Protein AF-A0A1C4CF76-F1 (afdb_monomer_lite)

Sequence (95 aa):
PQTNGICERFHKTMKTECYDILFRRKIYTQLSEIQNDIEQWLEFYNRERAHSGKYCYGKTPWQTWNDAKGLVKEKQLENLFCSSDTHFVKMKADE

InterPro domains:
  IPR001584 Integrase, catalytic core [PF13683] (1-53)
  IPR001584 Integrase, catalytic core [PS50994] (1-69)
  IPR012337 Ribonuclease H-like superfamily [SSF53098] (1-67)
  IPR036397 Ribonuclease H superfamily [G3DSA:3.30.420.10] (1-74)

pLDDT: mean 84.36, std 18.23, range [36.06, 98.25]

Radius of gyration: 19.92 Å; chains: 1; bounding box: 59×34×39 Å

Structure (mmCIF, N/CA/C/O backbone):
data_AF-A0A1C4CF76-F1
#
_entry.id   AF-A0A1C4CF76-F1
#
loop_
_atom_site.group_PDB
_atom_site.id
_atom_site.type_symbol
_atom_site.label_atom_id
_atom_site.label_alt_id
_atom_site.label_comp_id
_atom_site.label_asym_id
_atom_site.label_entity_id
_atom_site.label_seq_id
_atom_site.pdbx_PDB_ins_code
_atom_site.Cartn_x
_atom_site.Cartn_y
_atom_site.Cartn_z
_atom_site.occupancy
_atom_site.B_iso_or_equiv
_atom_site.auth_seq_id
_atom_site.auth_comp_id
_atom_site.auth_asym_id
_atom_site.auth_atom_id
_atom_site.pdbx_PDB_model_num
ATOM 1 N N . PRO A 1 1 ? 14.535 16.683 -9.707 1.00 51.09 1 PRO A N 1
ATOM 2 C CA . PRO A 1 1 ? 13.569 16.397 -8.619 1.00 51.09 1 PRO A CA 1
ATOM 3 C C . PRO A 1 1 ? 12.883 15.041 -8.844 1.00 51.09 1 PRO A C 1
ATOM 5 O O . PRO A 1 1 ? 12.087 14.900 -9.767 1.00 51.09 1 PRO A O 1
ATOM 8 N N . GLN A 1 2 ? 13.247 14.033 -8.051 1.00 56.88 2 GLN A N 1
ATOM 9 C CA . GLN A 1 2 ? 12.603 12.719 -8.075 1.00 56.88 2 GLN A CA 1
ATOM 10 C C . GLN A 1 2 ? 11.245 12.865 -7.380 1.00 56.88 2 GLN A C 1
ATOM 12 O O . GLN A 1 2 ? 11.179 13.164 -6.192 1.00 56.88 2 GLN A O 1
ATOM 17 N N . THR A 1 3 ? 10.155 12.808 -8.140 1.00 56.38 3 THR A N 1
ATOM 18 C CA . THR A 1 3 ? 8.819 13.092 -7.612 1.00 56.38 3 THR A CA 1
ATOM 19 C C . THR A 1 3 ? 8.270 11.869 -6.877 1.00 56.38 3 THR A C 1
ATOM 21 O O . THR A 1 3 ? 8.062 10.815 -7.474 1.00 56.38 3 THR A O 1
ATOM 24 N N . ASN A 1 4 ? 7.955 12.023 -5.587 1.00 78.50 4 ASN A N 1
ATOM 25 C CA . ASN A 1 4 ? 7.327 11.005 -4.726 1.00 78.50 4 ASN A CA 1
ATOM 26 C C . ASN A 1 4 ? 5.863 10.693 -5.099 1.00 78.50 4 ASN A C 1
ATOM 28 O O . A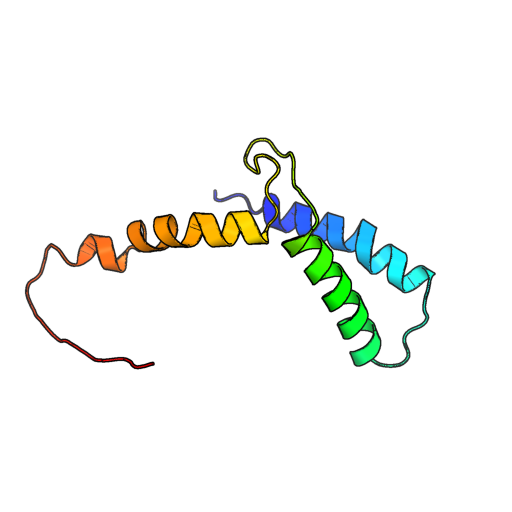SN A 1 4 ? 5.118 10.107 -4.316 1.00 78.50 4 ASN A O 1
ATOM 32 N N . GLY A 1 5 ? 5.426 11.042 -6.311 1.00 86.81 5 GLY A N 1
ATOM 33 C CA . GLY A 1 5 ? 4.023 11.005 -6.713 1.00 86.81 5 GLY A CA 1
ATOM 34 C C . GLY A 1 5 ? 3.409 9.604 -6.765 1.00 86.81 5 GLY A C 1
ATOM 35 O O . GLY A 1 5 ? 2.187 9.487 -6.830 1.00 86.81 5 GLY A O 1
ATOM 36 N N . ILE A 1 6 ? 4.214 8.535 -6.763 1.00 86.00 6 ILE A N 1
ATOM 37 C CA . ILE A 1 6 ? 3.698 7.168 -6.602 1.00 86.00 6 ILE A CA 1
AT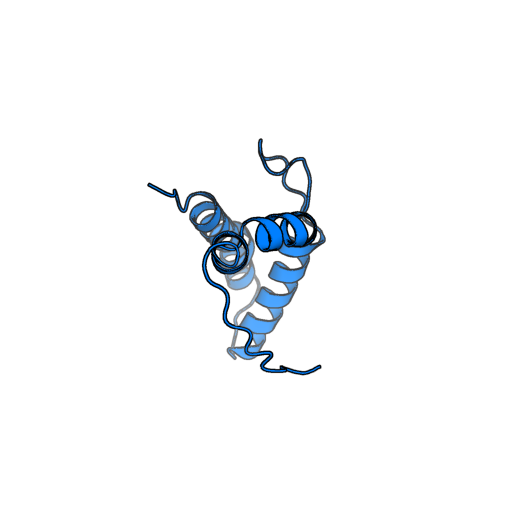OM 38 C C . ILE A 1 6 ? 3.405 6.855 -5.129 1.00 86.00 6 ILE A C 1
ATOM 40 O O . ILE A 1 6 ? 2.326 6.354 -4.823 1.00 86.00 6 ILE A O 1
ATOM 44 N N . CYS A 1 7 ? 4.299 7.247 -4.217 1.00 89.19 7 CYS A N 1
ATOM 45 C CA . CYS A 1 7 ? 4.129 7.076 -2.775 1.00 89.19 7 CYS A CA 1
ATOM 46 C C . CYS A 1 7 ? 2.967 7.926 -2.250 1.00 89.19 7 CYS A C 1
ATOM 48 O O . CYS A 1 7 ? 2.121 7.438 -1.509 1.00 89.19 7 CYS A O 1
ATOM 50 N N . GLU A 1 8 ? 2.866 9.180 -2.690 1.00 93.00 8 GLU A N 1
ATOM 51 C CA . GLU A 1 8 ? 1.757 10.069 -2.326 1.00 93.00 8 GLU A CA 1
ATOM 52 C C . GLU A 1 8 ? 0.400 9.499 -2.766 1.00 93.00 8 GLU A C 1
ATOM 54 O O . GLU A 1 8 ? -0.568 9.510 -2.001 1.00 93.00 8 GLU A O 1
ATOM 59 N N . ARG A 1 9 ? 0.327 8.948 -3.987 1.00 91.62 9 ARG A N 1
ATOM 60 C CA . ARG A 1 9 ? -0.879 8.269 -4.482 1.00 91.62 9 ARG A CA 1
ATOM 61 C C . ARG A 1 9 ? -1.209 7.036 -3.658 1.00 91.62 9 ARG A C 1
ATOM 63 O O . ARG A 1 9 ? -2.368 6.877 -3.286 1.00 91.62 9 ARG A O 1
ATOM 70 N N . PHE A 1 10 ? -0.211 6.217 -3.336 1.00 93.69 10 PHE A N 1
ATOM 71 C CA . PHE A 1 10 ? -0.397 5.057 -2.473 1.00 93.69 10 PHE A CA 1
ATOM 72 C C . PHE A 1 10 ? -0.984 5.455 -1.112 1.00 93.69 10 PHE A C 1
ATOM 74 O O . PHE A 1 10 ? -2.010 4.909 -0.715 1.00 93.69 10 PHE A O 1
ATOM 81 N N . HIS A 1 11 ? -0.421 6.461 -0.435 1.00 95.25 11 HIS A N 1
ATOM 82 C CA . HIS A 1 11 ? -0.945 6.921 0.856 1.00 95.25 11 HIS A CA 1
ATOM 83 C C . HIS A 1 11 ? -2.377 7.457 0.758 1.00 95.25 11 HIS A C 1
ATOM 85 O O . HIS A 1 11 ? -3.200 7.176 1.631 1.00 95.25 11 HIS A O 1
ATOM 91 N N . LYS A 1 12 ? -2.712 8.179 -0.321 1.00 96.31 12 LYS A N 1
ATOM 92 C CA . LYS A 1 12 ? -4.090 8.624 -0.565 1.00 96.31 12 LYS A CA 1
ATOM 93 C C . LYS A 1 12 ? -5.041 7.436 -0.727 1.00 96.31 12 LYS A C 1
ATOM 95 O O . LYS A 1 12 ? -6.097 7.428 -0.102 1.00 96.31 12 LYS A O 1
ATOM 100 N N . THR A 1 13 ? -4.653 6.440 -1.519 1.00 96.44 13 THR A N 1
ATOM 101 C CA . THR A 1 13 ? -5.422 5.209 -1.729 1.00 96.44 13 THR A CA 1
ATOM 102 C C . THR A 1 13 ? -5.603 4.423 -0.434 1.00 96.44 13 THR A C 1
ATOM 104 O O . THR A 1 13 ? -6.724 4.042 -0.111 1.00 96.44 13 THR A O 1
ATOM 107 N N . MET A 1 14 ? -4.541 4.244 0.352 1.00 97.25 14 MET A N 1
ATOM 108 C CA . MET A 1 14 ? -4.606 3.570 1.649 1.00 97.25 14 MET A CA 1
ATOM 109 C C . MET A 1 14 ? -5.559 4.294 2.608 1.00 97.25 14 MET A C 1
ATOM 111 O O . MET A 1 14 ? -6.384 3.659 3.259 1.00 97.25 14 MET A O 1
ATOM 115 N N . LYS A 1 15 ? -5.530 5.630 2.648 1.00 97.50 15 LYS A N 1
ATOM 116 C CA . LYS A 1 15 ? -6.502 6.405 3.427 1.00 97.50 15 LYS A CA 1
ATOM 117 C C . LYS A 1 15 ? -7.942 6.113 2.989 1.00 97.50 15 LYS A C 1
ATOM 119 O O . LYS A 1 15 ? -8.759 5.731 3.822 1.00 97.50 15 LYS A O 1
ATOM 124 N N . THR A 1 16 ? -8.255 6.296 1.706 1.00 97.94 16 THR A N 1
ATOM 125 C CA . THR A 1 16 ? -9.646 6.271 1.219 1.00 97.94 16 THR A CA 1
ATOM 126 C C . THR A 1 16 ? -10.240 4.871 1.110 1.00 97.94 16 THR A C 1
ATOM 128 O O . THR A 1 16 ? -11.439 4.698 1.316 1.00 97.94 16 THR A O 1
ATOM 131 N N . GLU A 1 17 ? -9.422 3.879 0.761 1.00 97.00 17 GLU A N 1
ATOM 132 C CA . GLU A 1 17 ? -9.875 2.516 0.469 1.00 97.00 17 GLU A CA 1
ATOM 133 C C . GLU A 1 17 ? -9.577 1.518 1.596 1.00 97.00 17 GLU A C 1
ATOM 135 O O . GLU A 1 17 ? -10.223 0.477 1.647 1.00 97.00 17 GLU A O 1
ATOM 140 N N . CYS A 1 18 ? -8.633 1.810 2.498 1.00 97.38 18 CYS A N 1
ATOM 141 C CA . CYS A 1 18 ? -8.350 0.970 3.665 1.00 97.38 18 CYS A CA 1
ATOM 142 C C . CYS A 1 18 ? -8.883 1.628 4.940 1.00 97.38 18 CYS A C 1
ATOM 144 O O . CYS A 1 18 ? -9.960 1.266 5.415 1.00 97.38 18 CYS A O 1
ATOM 146 N N . TYR A 1 19 ? -8.188 2.644 5.459 1.00 97.19 19 TYR A N 1
ATOM 147 C CA . TYR A 1 19 ? -8.464 3.210 6.784 1.00 97.19 19 TYR A CA 1
ATOM 148 C C . TYR A 1 19 ? -9.888 3.732 6.940 1.00 97.19 19 TYR A C 1
ATOM 150 O O . TYR A 1 19 ? -10.574 3.369 7.896 1.00 97.19 19 TYR A O 1
ATOM 158 N N . ASP A 1 20 ? -10.361 4.538 5.986 1.00 97.75 20 ASP A N 1
ATOM 159 C CA . ASP A 1 20 ? -11.699 5.115 6.068 1.00 97.75 20 ASP A CA 1
ATOM 160 C C . ASP A 1 20 ? -12.779 4.001 6.092 1.00 97.75 20 ASP A C 1
ATOM 162 O O . ASP A 1 20 ? -13.828 4.169 6.708 1.00 97.75 20 ASP A O 1
ATOM 166 N N . ILE A 1 21 ? -12.543 2.843 5.456 1.00 96.94 21 ILE A N 1
ATOM 167 C CA . ILE A 1 21 ? -13.465 1.695 5.475 1.00 96.94 21 ILE A CA 1
ATOM 168 C C . ILE A 1 21 ? -13.348 0.905 6.780 1.00 96.94 21 ILE A C 1
ATOM 170 O O . ILE A 1 21 ? -14.376 0.637 7.405 1.00 96.94 21 ILE A O 1
ATOM 174 N N . LEU A 1 22 ? -12.131 0.550 7.196 1.00 96.75 22 LEU A N 1
ATOM 175 C CA . LEU A 1 22 ? -11.880 -0.225 8.413 1.00 96.75 22 LEU A CA 1
ATOM 176 C C . LEU A 1 22 ? -12.502 0.455 9.638 1.00 96.75 22 LEU A C 1
ATOM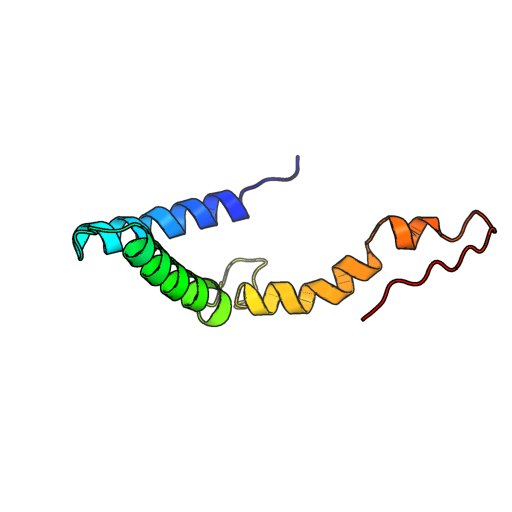 178 O O . LEU A 1 22 ? -13.312 -0.151 10.341 1.00 96.75 22 LEU A O 1
ATOM 182 N N . PHE A 1 23 ? -12.230 1.749 9.820 1.00 96.25 23 PHE A N 1
ATOM 183 C CA . PHE A 1 23 ? -12.716 2.513 10.971 1.00 96.25 23 PHE A CA 1
ATOM 184 C C . PHE A 1 23 ? -14.222 2.784 10.962 1.00 96.25 23 PHE A C 1
ATOM 186 O O . PHE A 1 23 ? -14.788 3.097 12.006 1.00 96.25 23 PHE A O 1
ATOM 193 N N . ARG A 1 24 ? -14.899 2.638 9.816 1.00 97.12 24 ARG A N 1
ATOM 194 C CA . ARG A 1 24 ? -16.371 2.672 9.755 1.00 97.12 24 ARG A CA 1
ATOM 195 C C . ARG A 1 24 ? -17.017 1.327 10.082 1.00 97.12 24 ARG A C 1
ATOM 197 O O . ARG A 1 24 ? -18.181 1.304 10.466 1.00 97.12 24 ARG A O 1
ATOM 204 N N . ARG A 1 25 ? -16.308 0.212 9.879 1.00 96.00 25 ARG A N 1
ATOM 205 C CA . ARG A 1 25 ? -16.867 -1.147 9.995 1.00 96.00 25 ARG A CA 1
ATOM 206 C C . ARG A 1 25 ? -16.591 -1.802 11.342 1.00 96.00 25 ARG A C 1
ATOM 208 O O . ARG A 1 25 ? -17.390 -2.628 11.771 1.00 96.00 25 ARG A O 1
ATOM 215 N N . LYS A 1 26 ? -15.467 -1.472 11.977 1.00 95.62 26 LYS A N 1
ATOM 216 C CA . LYS A 1 26 ? -14.994 -2.138 13.191 1.00 95.62 26 LYS A CA 1
ATOM 217 C C . LYS A 1 26 ? -14.442 -1.115 14.182 1.00 95.62 26 LYS A C 1
ATOM 219 O O . LYS A 1 26 ? -13.666 -0.238 13.813 1.00 95.62 26 LYS A O 1
ATOM 224 N N . ILE A 1 27 ? -14.831 -1.255 15.450 1.00 96.44 27 ILE A N 1
ATOM 225 C CA . ILE A 1 27 ? -14.161 -0.586 16.568 1.00 96.44 27 ILE A CA 1
ATOM 226 C C . ILE A 1 27 ? -13.020 -1.499 17.005 1.00 96.44 27 ILE A C 1
ATOM 228 O O . ILE A 1 27 ? -13.241 -2.661 17.338 1.00 96.44 27 ILE A O 1
ATOM 232 N N . TYR A 1 28 ? -11.804 -0.970 16.975 1.00 97.12 28 TYR A N 1
ATOM 233 C CA . TYR A 1 28 ? -10.603 -1.695 17.362 1.00 97.12 28 TYR A CA 1
ATOM 234 C C . TYR A 1 28 ? -10.314 -1.470 18.841 1.00 97.12 28 TYR A C 1
ATOM 236 O O . TYR A 1 28 ? -10.335 -0.334 19.313 1.00 97.12 28 TYR A O 1
ATOM 244 N N . THR A 1 29 ? -10.030 -2.553 19.561 1.00 97.06 29 THR A N 1
ATOM 245 C CA . THR A 1 29 ? -9.689 -2.499 20.993 1.00 97.06 29 THR A CA 1
ATOM 246 C C . THR A 1 29 ? -8.200 -2.713 21.235 1.00 97.06 29 THR A C 1
ATOM 248 O O . THR A 1 29 ? -7.673 -2.304 22.267 1.00 97.06 29 THR A O 1
ATOM 251 N N . GLN A 1 30 ? -7.512 -3.326 20.267 1.00 97.69 30 GLN A N 1
ATOM 252 C CA . GLN A 1 30 ? -6.085 -3.617 20.316 1.00 97.69 30 G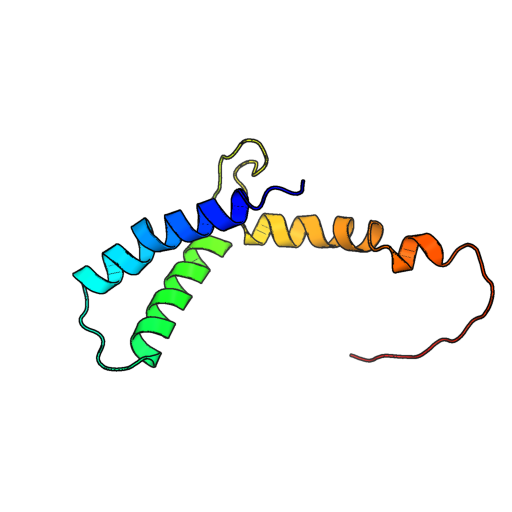LN A CA 1
ATOM 253 C C . GLN A 1 30 ? -5.401 -3.252 18.995 1.00 97.69 30 GLN A C 1
ATOM 255 O O . GLN A 1 30 ? -5.985 -3.356 17.915 1.00 97.69 30 GLN A O 1
ATOM 260 N N . LEU A 1 31 ? -4.121 -2.879 19.077 1.00 96.69 31 LEU A N 1
ATOM 261 C CA . LEU A 1 31 ? -3.306 -2.542 17.906 1.00 96.69 31 LEU A CA 1
ATOM 262 C C . LEU A 1 31 ? -3.089 -3.743 16.965 1.00 96.69 31 LEU A C 1
ATOM 264 O O . LEU A 1 31 ? -3.007 -3.576 15.752 1.00 96.69 31 LEU A O 1
ATOM 268 N N . SER A 1 32 ? -3.025 -4.960 17.502 1.00 97.62 32 SER A N 1
ATOM 269 C CA . SER A 1 32 ? -2.858 -6.182 16.702 1.00 97.62 32 SER A CA 1
ATOM 270 C C . SER A 1 32 ? -4.019 -6.409 15.733 1.00 97.62 32 SER A C 1
ATOM 272 O O . SER A 1 32 ? -3.816 -6.867 14.613 1.00 97.62 32 SER A O 1
ATOM 274 N N . GLU A 1 33 ? -5.236 -6.046 16.137 1.00 97.56 33 GLU A N 1
ATOM 275 C CA . GLU A 1 33 ? -6.426 -6.217 15.312 1.00 97.56 33 GLU A CA 1
ATOM 276 C C . GLU A 1 33 ? -6.397 -5.322 14.071 1.00 97.56 33 GLU A C 1
ATOM 278 O O . GLU A 1 33 ? -6.709 -5.783 12.976 1.00 97.56 33 GLU A O 1
ATOM 283 N N . ILE A 1 34 ? -6.016 -4.049 14.233 1.00 96.88 34 ILE A N 1
ATOM 284 C CA . ILE A 1 34 ? -5.897 -3.133 13.095 1.00 96.88 34 ILE A CA 1
ATOM 285 C C . ILE A 1 34 ? -4.710 -3.528 12.208 1.00 96.88 34 ILE A C 1
ATOM 287 O O . ILE A 1 34 ? -4.826 -3.482 10.987 1.00 96.88 34 ILE A O 1
ATOM 291 N N . GLN A 1 35 ? -3.600 -3.980 12.801 1.00 97.69 35 GLN A N 1
ATOM 292 C CA . GLN A 1 35 ? -2.431 -4.441 12.054 1.00 97.69 35 GLN A CA 1
ATOM 293 C C . GLN A 1 35 ? -2.788 -5.615 11.129 1.00 97.69 35 GLN A C 1
ATOM 295 O O . GLN A 1 35 ? -2.489 -5.562 9.939 1.00 97.69 35 GLN A O 1
ATOM 300 N N . ASN A 1 36 ? -3.509 -6.617 11.638 1.00 97.94 36 ASN A N 1
ATOM 301 C CA . ASN A 1 36 ? -3.936 -7.779 10.857 1.00 97.94 36 ASN A CA 1
ATOM 302 C C . ASN A 1 36 ? -4.873 -7.409 9.690 1.00 97.94 36 ASN A C 1
ATOM 304 O O . ASN A 1 36 ? -4.777 -7.974 8.601 1.00 97.94 36 ASN A O 1
ATOM 308 N N . ASP A 1 37 ? -5.783 -6.454 9.891 1.00 97.62 37 ASP A N 1
ATOM 309 C CA . ASP A 1 37 ? -6.687 -6.006 8.824 1.00 97.62 37 ASP A CA 1
ATOM 310 C C . ASP A 1 37 ? -5.941 -5.190 7.752 1.00 97.62 37 ASP A C 1
ATOM 312 O O . ASP A 1 37 ? -6.204 -5.337 6.555 1.00 97.62 37 ASP A O 1
ATOM 316 N N . ILE A 1 38 ? -4.968 -4.366 8.159 1.00 97.62 38 ILE A N 1
ATOM 317 C CA . ILE A 1 38 ? -4.097 -3.629 7.233 1.00 97.62 38 ILE A CA 1
ATOM 318 C C . ILE A 1 38 ? -3.223 -4.592 6.426 1.00 97.62 38 ILE A C 1
ATOM 320 O O . ILE A 1 38 ? -3.078 -4.402 5.220 1.00 97.62 38 ILE A O 1
ATOM 324 N N . GLU A 1 39 ? -2.648 -5.615 7.057 1.00 98.12 39 GLU A N 1
ATOM 325 C CA . GLU A 1 39 ? -1.809 -6.616 6.388 1.00 98.12 39 GLU A CA 1
ATOM 326 C C . GLU A 1 39 ? -2.579 -7.371 5.307 1.00 98.12 39 GLU A C 1
ATOM 328 O O . GLU A 1 39 ? -2.095 -7.484 4.181 1.00 98.12 39 GLU A O 1
ATOM 333 N N . GLN A 1 40 ? -3.809 -7.800 5.601 1.00 97.69 40 GLN A N 1
ATOM 334 C CA . GLN A 1 40 ? -4.684 -8.418 4.602 1.00 97.69 40 GLN A CA 1
ATOM 335 C C . GLN A 1 40 ? -4.965 -7.473 3.427 1.00 97.69 40 GLN A C 1
ATOM 337 O O . GLN A 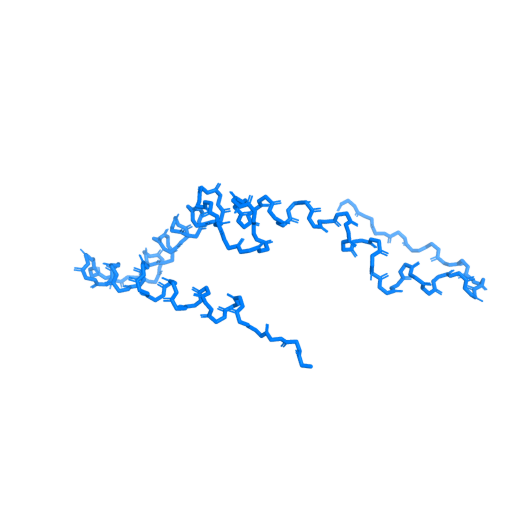1 40 ? -4.898 -7.879 2.265 1.00 97.69 40 GLN A O 1
ATOM 342 N N . TRP A 1 41 ? -5.243 -6.196 3.705 1.00 98.00 41 TRP A N 1
ATOM 343 C CA . TRP A 1 41 ? -5.466 -5.212 2.646 1.00 98.00 41 TRP A CA 1
ATOM 344 C C . TRP A 1 41 ? -4.203 -4.960 1.809 1.00 98.00 41 TRP A C 1
ATOM 346 O O . TRP A 1 41 ? -4.289 -4.822 0.588 1.00 98.00 41 TRP A O 1
ATOM 356 N N . LEU A 1 42 ? -3.026 -4.920 2.442 1.00 97.81 42 LEU A N 1
ATOM 357 C CA . LEU A 1 42 ? -1.742 -4.759 1.759 1.00 97.81 42 LEU A CA 1
ATOM 358 C C . LEU A 1 42 ? -1.412 -5.959 0.876 1.00 97.81 42 LEU A C 1
ATOM 360 O O . LEU A 1 42 ? -0.916 -5.762 -0.231 1.00 97.81 42 LEU A O 1
ATOM 364 N N . GLU A 1 43 ? -1.694 -7.178 1.329 1.00 98.25 43 GLU A N 1
ATOM 365 C CA . GLU A 1 43 ? -1.497 -8.385 0.526 1.00 98.25 43 GLU A CA 1
ATOM 366 C C . GLU A 1 43 ? -2.354 -8.328 -0.745 1.00 98.25 43 GLU A C 1
ATOM 368 O O . GLU A 1 43 ? -1.822 -8.453 -1.851 1.00 98.25 43 GLU A O 1
ATOM 373 N N . PHE A 1 44 ? -3.643 -7.996 -0.612 1.00 97.88 44 PHE A N 1
ATOM 374 C CA . PHE A 1 44 ? -4.527 -7.762 -1.757 1.00 97.88 44 PHE A CA 1
ATOM 375 C C . PHE A 1 44 ? -3.984 -6.663 -2.689 1.00 97.88 44 PHE A C 1
ATOM 377 O O . PHE A 1 44 ? -3.853 -6.863 -3.901 1.00 97.88 44 PHE A O 1
ATOM 384 N N . TYR A 1 45 ? -3.629 -5.499 -2.136 1.00 97.31 45 TYR A N 1
ATOM 385 C CA . TYR A 1 45 ? -3.117 -4.371 -2.915 1.00 97.31 45 TYR A CA 1
ATOM 386 C C . TYR A 1 45 ? -1.851 -4.747 -3.696 1.00 97.31 45 TYR A C 1
ATOM 388 O O . TYR A 1 45 ? -1.710 -4.392 -4.865 1.00 97.31 45 TYR A O 1
ATOM 396 N N . ASN A 1 46 ? -0.935 -5.479 -3.064 1.00 96.75 46 ASN A N 1
ATOM 397 C CA . ASN A 1 46 ? 0.351 -5.820 -3.654 1.00 96.75 46 ASN A CA 1
ATOM 398 C C . ASN A 1 46 ? 0.259 -6.964 -4.664 1.00 96.75 46 ASN A C 1
ATOM 400 O O . ASN A 1 46 ? 0.992 -6.941 -5.658 1.00 96.75 46 ASN A O 1
ATOM 404 N N . ARG A 1 47 ? -0.593 -7.966 -4.419 1.00 97.38 47 ARG A N 1
ATOM 405 C CA . ARG A 1 47 ? -0.590 -9.221 -5.184 1.00 97.38 47 ARG A CA 1
ATOM 406 C C . ARG A 1 47 ? -1.735 -9.383 -6.162 1.00 97.38 47 ARG A C 1
ATOM 408 O O . ARG A 1 47 ? -1.541 -10.057 -7.169 1.00 97.38 47 ARG A O 1
ATOM 415 N N . GLU A 1 48 ? -2.878 -8.765 -5.900 1.00 96.75 48 GLU A N 1
ATOM 416 C CA . GLU A 1 48 ? -4.099 -8.983 -6.682 1.00 96.75 48 GLU A CA 1
ATOM 417 C C . GLU A 1 48 ? -4.514 -7.736 -7.466 1.00 96.75 48 GLU A C 1
ATOM 419 O O . GLU A 1 48 ? -5.026 -7.833 -8.583 1.00 96.75 48 GLU A O 1
ATOM 424 N N . ARG A 1 49 ? -4.257 -6.539 -6.929 1.00 94.50 49 ARG A N 1
ATOM 425 C CA . ARG A 1 49 ? -4.671 -5.295 -7.581 1.00 94.50 49 ARG A CA 1
ATOM 426 C C . ARG A 1 49 ? -3.742 -4.913 -8.734 1.00 94.50 49 ARG A C 1
ATOM 428 O O . ARG A 1 49 ? -2.665 -4.352 -8.542 1.00 94.50 49 ARG A O 1
ATOM 435 N N . ALA A 1 50 ? -4.216 -5.128 -9.956 1.00 94.00 50 ALA A N 1
ATOM 436 C CA . ALA A 1 50 ? -3.589 -4.600 -11.162 1.00 94.00 50 ALA A CA 1
ATOM 437 C C . ALA A 1 50 ? -3.655 -3.061 -11.220 1.00 94.00 50 ALA A C 1
ATOM 439 O O . ALA A 1 50 ? -4.643 -2.435 -10.818 1.00 94.00 50 ALA A O 1
ATOM 440 N N . HIS A 1 51 ? -2.605 -2.430 -11.748 1.00 91.94 51 HIS A N 1
ATOM 441 C CA . HIS A 1 51 ? -2.548 -0.983 -11.951 1.00 91.94 51 HIS A CA 1
ATOM 442 C C . HIS A 1 51 ? -2.406 -0.642 -13.436 1.00 91.94 51 HIS A C 1
ATOM 444 O O . HIS A 1 51 ? -1.378 -0.896 -14.057 1.00 91.94 51 HIS A O 1
ATOM 450 N N . SER A 1 52 ? -3.417 0.012 -14.008 1.00 87.75 52 SER A N 1
ATOM 451 C CA . SER A 1 52 ? -3.438 0.395 -15.432 1.00 87.75 52 SER A CA 1
ATOM 452 C C . SER A 1 52 ? -2.820 1.771 -15.715 1.00 87.75 52 SER A C 1
ATOM 454 O O . SER A 1 52 ? -3.034 2.343 -16.781 1.00 87.75 52 SER A O 1
ATOM 456 N N . GLY A 1 53 ? -2.067 2.336 -14.764 1.00 85.62 53 GLY A N 1
ATOM 457 C CA . GLY A 1 53 ? -1.333 3.583 -14.982 1.00 85.62 53 GLY A CA 1
ATOM 458 C C . GLY A 1 53 ? -0.351 3.459 -16.152 1.00 85.62 53 GLY A C 1
ATOM 459 O O . GLY A 1 53 ? 0.161 2.373 -16.420 1.00 85.62 53 GLY A O 1
ATOM 460 N N . LYS A 1 54 ? -0.048 4.582 -16.820 1.00 84.81 54 LYS A N 1
ATOM 461 C CA . LYS A 1 54 ? 0.804 4.648 -18.029 1.00 84.81 54 LYS A CA 1
ATOM 462 C C . LYS A 1 54 ? 2.097 3.822 -17.937 1.00 84.81 54 LYS A C 1
ATOM 464 O O . LYS A 1 54 ? 2.514 3.247 -18.932 1.00 84.81 54 LYS A O 1
ATOM 469 N N . TYR A 1 55 ? 2.715 3.780 -16.757 1.00 82.00 55 TYR A N 1
ATOM 470 C CA . TYR A 1 55 ? 3.984 3.088 -16.502 1.00 82.00 55 TYR A CA 1
ATOM 471 C C . TYR A 1 55 ? 3.837 1.795 -15.687 1.00 82.00 55 TYR A C 1
ATOM 473 O O . TYR A 1 55 ? 4.833 1.163 -15.357 1.00 82.00 55 TYR A O 1
ATOM 481 N N . CYS A 1 56 ? 2.609 1.419 -15.334 1.00 85.44 56 CYS A N 1
ATOM 482 C CA . CYS A 1 56 ? 2.308 0.230 -14.541 1.00 85.44 56 CYS A CA 1
ATOM 483 C C . CYS A 1 56 ? 1.904 -0.964 -15.421 1.00 85.44 56 CYS A C 1
ATOM 485 O O . CYS A 1 56 ? 2.058 -2.105 -15.004 1.00 85.44 56 CYS A O 1
ATOM 487 N N . TYR A 1 57 ? 1.426 -0.715 -16.648 1.00 90.25 57 TYR A N 1
ATOM 488 C CA . TYR A 1 57 ? 1.158 -1.742 -17.667 1.00 90.25 57 TYR A CA 1
ATOM 489 C C . TYR A 1 57 ? 0.214 -2.871 -17.217 1.00 90.25 57 TYR A C 1
ATOM 491 O O . TYR A 1 57 ? 0.365 -4.014 -17.639 1.00 90.25 57 TYR A O 1
ATOM 499 N N . GLY A 1 58 ? -0.744 -2.572 -16.336 1.00 94.00 58 GLY A N 1
ATOM 500 C CA . GLY A 1 58 ? -1.683 -3.565 -15.810 1.00 94.00 58 GLY A CA 1
ATOM 501 C C . GLY A 1 58 ? -1.059 -4.553 -14.821 1.00 94.00 58 GLY A C 1
ATOM 502 O O . GLY A 1 58 ? -1.730 -5.495 -14.412 1.00 94.00 58 GLY A O 1
ATOM 503 N N . LYS A 1 59 ? 0.200 -4.354 -14.418 1.00 95.19 59 LYS A N 1
ATOM 504 C CA . LYS A 1 59 ? 0.882 -5.214 -13.451 1.00 95.19 59 LYS A CA 1
ATOM 505 C C . LYS A 1 59 ? 0.471 -4.870 -12.027 1.00 95.19 59 LYS A C 1
ATOM 507 O O . LYS A 1 59 ? 0.073 -3.739 -11.731 1.00 95.19 59 LYS A O 1
ATOM 512 N N . THR A 1 60 ? 0.610 -5.842 -11.137 1.00 96.44 60 THR A N 1
ATOM 513 C CA . THR A 1 60 ? 0.514 -5.608 -9.694 1.00 96.44 60 THR A CA 1
ATOM 514 C C . THR A 1 60 ? 1.820 -5.004 -9.160 1.00 96.44 60 THR A C 1
ATOM 516 O O . THR A 1 60 ? 2.877 -5.139 -9.801 1.00 96.44 60 THR A O 1
ATOM 519 N N . PRO A 1 61 ? 1.800 -4.334 -7.991 1.00 94.88 61 PRO A N 1
ATOM 520 C CA . PRO A 1 61 ? 3.024 -3.873 -7.338 1.00 94.88 61 PRO A CA 1
ATOM 521 C C . PRO A 1 61 ? 4.059 -4.991 -7.159 1.00 94.88 61 PRO A C 1
ATOM 523 O O . PRO A 1 61 ? 5.238 -4.789 -7.447 1.00 94.88 61 PRO A O 1
ATOM 526 N N . TRP A 1 62 ? 3.619 -6.192 -6.773 1.00 96.25 62 TRP A N 1
ATOM 527 C CA . TRP A 1 62 ? 4.494 -7.350 -6.587 1.00 96.25 62 TRP A CA 1
ATOM 528 C C . TRP A 1 62 ? 5.157 -7.822 -7.887 1.00 96.25 62 TRP A C 1
ATOM 530 O O . TRP A 1 62 ? 6.354 -8.110 -7.908 1.00 96.25 62 TRP A O 1
ATOM 540 N N . GLN A 1 63 ? 4.406 -7.871 -8.991 1.00 95.62 63 GLN A N 1
ATOM 541 C CA . GLN A 1 63 ? 4.964 -8.192 -10.310 1.00 95.62 63 GLN A CA 1
ATOM 542 C C . GLN A 1 63 ? 5.999 -7.149 -10.736 1.00 95.62 63 GLN A C 1
ATOM 544 O O . GLN A 1 63 ? 7.113 -7.500 -11.113 1.00 95.62 63 GLN A O 1
ATOM 549 N N . THR A 1 64 ? 5.663 -5.864 -10.590 1.00 93.19 64 THR A N 1
ATOM 550 C CA . THR A 1 64 ? 6.567 -4.752 -10.921 1.00 93.19 64 THR A CA 1
ATOM 551 C C . THR A 1 64 ? 7.868 -4.830 -10.121 1.00 93.19 64 THR A C 1
ATOM 553 O O . THR A 1 64 ? 8.948 -4.654 -10.682 1.00 93.19 64 THR A O 1
ATOM 556 N N . TRP A 1 65 ? 7.779 -5.136 -8.824 1.00 92.50 65 TRP A N 1
ATOM 557 C CA . TRP A 1 65 ? 8.941 -5.334 -7.960 1.00 92.50 65 TRP A CA 1
ATOM 558 C C . TRP A 1 65 ? 9.838 -6.476 -8.447 1.00 92.50 65 TRP A C 1
ATOM 560 O O . TRP A 1 65 ? 11.048 -6.297 -8.575 1.00 92.50 65 TRP A O 1
ATOM 570 N N . ASN A 1 66 ? 9.258 -7.642 -8.745 1.00 94.50 66 ASN A N 1
ATOM 571 C CA . ASN A 1 66 ? 10.026 -8.802 -9.199 1.00 94.50 66 ASN A CA 1
ATOM 572 C C . ASN A 1 66 ? 10.698 -8.567 -10.555 1.00 94.50 66 ASN A C 1
ATOM 574 O O . ASN A 1 66 ? 11.874 -8.899 -10.697 1.00 94.50 66 ASN A O 1
ATOM 578 N N . ASP A 1 67 ? 10.000 -7.938 -11.501 1.00 92.19 67 ASP A N 1
ATOM 579 C CA . ASP A 1 67 ? 10.551 -7.596 -12.816 1.00 92.19 67 ASP A CA 1
ATOM 580 C C . ASP A 1 67 ? 11.701 -6.582 -12.707 1.00 92.19 67 ASP A C 1
ATOM 582 O O . ASP A 1 67 ? 12.676 -6.641 -13.456 1.00 92.19 67 ASP A O 1
ATOM 586 N N . ALA A 1 68 ? 11.617 -5.659 -11.744 1.00 90.44 68 ALA A N 1
ATOM 587 C CA . ALA A 1 68 ? 12.636 -4.640 -11.528 1.00 90.44 68 ALA A CA 1
ATOM 588 C C . ALA A 1 68 ? 13.917 -5.176 -10.866 1.00 90.44 68 ALA A C 1
ATOM 590 O O . ALA A 1 68 ? 14.962 -4.543 -11.004 1.00 90.44 68 ALA A O 1
ATOM 591 N N . LYS A 1 69 ? 13.890 -6.330 -10.178 1.00 89.75 69 LYS A N 1
ATOM 592 C CA . LYS A 1 69 ? 15.053 -6.857 -9.430 1.00 89.75 69 LYS A CA 1
ATOM 593 C C . LYS A 1 69 ? 16.320 -6.973 -10.281 1.00 89.75 69 LYS A C 1
ATOM 595 O O . LYS A 1 69 ? 17.394 -6.611 -9.809 1.00 89.75 69 LYS A O 1
ATOM 600 N N . GLY A 1 70 ? 16.205 -7.476 -11.512 1.00 86.75 70 GLY A N 1
ATOM 601 C CA . GLY A 1 70 ? 17.347 -7.604 -12.428 1.00 86.75 70 GLY A CA 1
ATOM 602 C C . GLY A 1 70 ? 17.904 -6.241 -12.839 1.00 86.75 70 GLY A C 1
ATOM 603 O O . GLY A 1 70 ? 19.095 -5.982 -12.682 1.00 86.75 70 GLY A O 1
ATOM 604 N N . LEU A 1 71 ? 17.012 -5.335 -13.247 1.00 85.69 71 LEU A N 1
ATOM 605 C CA . LEU A 1 71 ? 17.362 -3.974 -13.659 1.00 85.69 71 LEU A CA 1
ATOM 606 C C . LEU A 1 71 ? 18.046 -3.190 -12.533 1.00 85.69 71 LEU A C 1
ATOM 608 O O . LEU A 1 71 ? 19.018 -2.481 -12.774 1.00 85.69 71 LEU A O 1
ATOM 612 N N . VAL A 1 72 ? 17.560 -3.319 -11.297 1.00 86.12 72 VAL A N 1
ATOM 613 C CA . VAL A 1 72 ? 18.149 -2.639 -10.135 1.00 86.12 72 VAL A CA 1
ATOM 614 C C . VAL A 1 72 ? 19.566 -3.145 -9.870 1.00 86.12 72 VAL A C 1
ATOM 616 O O . VAL A 1 72 ? 20.456 -2.325 -9.663 1.00 86.12 72 VAL A O 1
ATOM 619 N N . LYS A 1 73 ? 19.804 -4.462 -9.948 1.00 84.06 73 LYS A N 1
ATOM 620 C CA . LYS A 1 73 ? 21.149 -5.041 -9.785 1.00 84.06 73 LYS A CA 1
ATOM 621 C C . LYS A 1 73 ? 22.131 -4.516 -10.833 1.00 84.06 73 LYS A C 1
ATOM 623 O O . LYS A 1 73 ? 23.242 -4.130 -10.486 1.00 84.06 73 LYS A O 1
ATOM 628 N N . GLU A 1 74 ? 21.728 -4.453 -12.100 1.00 83.38 74 GLU A N 1
ATOM 629 C CA . GLU A 1 74 ? 22.575 -3.932 -13.186 1.00 83.38 74 GLU A CA 1
ATOM 630 C C . GLU A 1 74 ? 22.897 -2.440 -13.034 1.00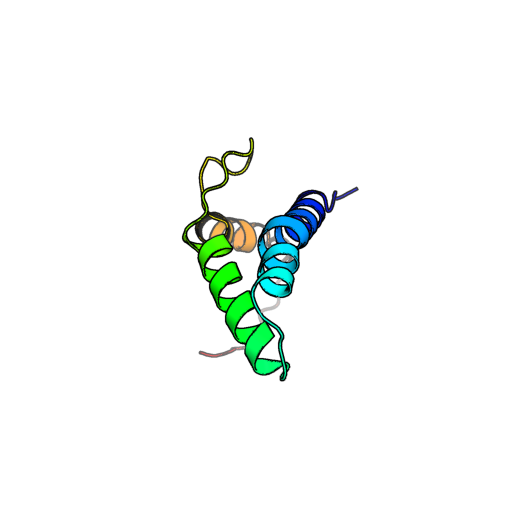 83.38 74 GLU A C 1
ATOM 632 O O . GLU A 1 74 ? 23.950 -1.975 -13.464 1.00 83.38 74 GLU A O 1
ATOM 637 N N . LYS A 1 75 ? 21.980 -1.673 -12.437 1.00 82.56 75 LYS A N 1
ATOM 638 C CA . LYS A 1 75 ? 22.113 -0.223 -12.243 1.00 82.56 75 LYS A CA 1
ATOM 639 C C . LYS A 1 75 ? 22.675 0.159 -10.874 1.00 82.56 75 LYS A C 1
ATOM 641 O O . LYS A 1 75 ? 22.774 1.349 -10.577 1.00 82.56 75 LYS A O 1
ATOM 646 N N . GLN A 1 76 ? 23.037 -0.817 -10.046 1.00 84.44 76 GLN A N 1
ATOM 647 C CA . GLN A 1 76 ? 23.613 -0.574 -8.731 1.00 84.44 76 GLN A CA 1
ATOM 648 C C . GLN A 1 76 ? 25.006 0.051 -8.901 1.00 84.44 76 GLN A C 1
ATOM 650 O O . GLN A 1 76 ? 25.859 -0.502 -9.593 1.00 84.44 76 GLN A O 1
ATOM 655 N N . LEU A 1 77 ? 25.232 1.220 -8.294 1.00 79.25 77 LEU A N 1
ATOM 656 C CA . LEU A 1 77 ? 26.441 2.028 -8.517 1.00 79.25 77 LEU A CA 1
ATOM 657 C C . LEU A 1 77 ? 27.732 1.255 -8.204 1.00 79.25 77 LEU A C 1
ATOM 659 O O . LEU A 1 77 ? 28.700 1.348 -8.949 1.00 79.25 77 LEU A O 1
ATOM 663 N N . GLU A 1 78 ? 27.717 0.425 -7.164 1.00 80.94 78 GLU A N 1
ATOM 664 C CA . GLU A 1 78 ? 28.833 -0.446 -6.768 1.00 80.94 78 GLU A CA 1
ATOM 665 C C . GLU A 1 78 ? 29.296 -1.372 -7.907 1.00 80.94 78 GLU A C 1
ATOM 667 O O . GLU A 1 78 ? 30.494 -1.562 -8.109 1.00 80.94 78 GLU A O 1
ATOM 672 N N . ASN A 1 79 ? 28.356 -1.876 -8.714 1.00 71.06 79 ASN A N 1
ATOM 673 C CA . ASN A 1 79 ? 28.649 -2.749 -9.854 1.00 71.06 79 ASN A CA 1
ATOM 674 C C . ASN A 1 79 ? 29.216 -1.974 -11.054 1.00 71.06 79 ASN A C 1
ATOM 676 O O . ASN A 1 79 ? 29.909 -2.550 -11.888 1.00 71.06 79 ASN A O 1
ATOM 680 N N . LEU A 1 80 ? 28.935 -0.670 -11.146 1.00 66.38 80 LEU A N 1
ATOM 681 C CA . LEU A 1 80 ? 29.366 0.189 -12.251 1.00 66.38 80 LEU A CA 1
ATOM 682 C C . LEU A 1 80 ? 30.788 0.739 -12.053 1.00 66.38 80 LEU A C 1
ATOM 684 O O . LEU A 1 80 ? 31.475 1.002 -13.036 1.00 66.38 80 LEU A O 1
ATOM 688 N N . PHE A 1 81 ? 31.248 0.880 -10.805 1.00 67.81 81 PHE A N 1
ATOM 689 C CA . PHE A 1 81 ? 32.570 1.437 -10.479 1.00 67.81 81 PHE A CA 1
ATOM 690 C C . PHE A 1 81 ? 33.654 0.382 -10.180 1.00 67.81 81 PHE A C 1
ATOM 692 O O . PHE A 1 81 ? 34.823 0.732 -10.063 1.00 67.81 81 PHE A O 1
ATOM 699 N N . CYS A 1 82 ? 33.325 -0.916 -10.136 1.00 56.44 82 CYS A N 1
ATOM 700 C CA . CYS A 1 82 ? 34.299 -1.995 -9.887 1.00 56.44 82 CYS A CA 1
ATOM 701 C C . CYS A 1 82 ? 35.288 -2.248 -11.058 1.00 56.44 82 CYS A C 1
ATOM 703 O O . CYS A 1 82 ? 36.167 -3.099 -10.963 1.00 56.44 82 CYS A O 1
ATOM 705 N N . SER A 1 83 ? 35.184 -1.514 -12.173 1.00 54.81 83 SER A N 1
ATOM 706 C CA . SER A 1 83 ? 36.031 -1.727 -13.362 1.00 54.81 83 SER A CA 1
ATOM 707 C C . SER A 1 83 ? 37.285 -0.844 -13.446 1.00 54.81 83 SER A C 1
ATOM 709 O O . SER A 1 83 ? 38.052 -1.025 -14.390 1.00 54.81 83 SER A O 1
ATOM 711 N N . SER A 1 84 ? 37.523 0.098 -12.521 1.00 58.00 84 SER A N 1
ATOM 712 C CA . SER A 1 84 ? 38.673 1.018 -12.632 1.00 58.00 84 SER A CA 1
ATOM 713 C C . SER A 1 84 ? 39.815 0.809 -11.643 1.00 58.00 84 SER A C 1
ATOM 715 O O . SER A 1 84 ? 40.894 1.306 -11.931 1.00 58.00 84 SER A O 1
ATOM 717 N N . ASP A 1 85 ? 39.658 0.040 -10.561 1.00 54.75 85 ASP A N 1
ATOM 718 C CA . ASP A 1 85 ? 40.766 -0.190 -9.626 1.00 54.75 85 ASP A CA 1
ATOM 719 C C . ASP A 1 85 ? 40.857 -1.655 -9.193 1.00 54.75 85 ASP A C 1
ATOM 721 O O . ASP A 1 85 ? 40.078 -2.173 -8.392 1.00 54.75 85 ASP A O 1
ATOM 725 N N . THR A 1 86 ? 41.862 -2.342 -9.730 1.00 50.38 86 THR A N 1
ATOM 726 C CA . THR A 1 86 ? 42.372 -3.604 -9.197 1.00 50.38 86 THR A CA 1
ATOM 727 C C . THR A 1 86 ? 42.752 -3.431 -7.725 1.00 50.38 86 THR A C 1
ATOM 729 O O . THR A 1 86 ? 43.800 -2.876 -7.424 1.00 50.38 86 THR A O 1
ATOM 732 N N . HIS A 1 87 ? 41.952 -3.981 -6.813 1.00 45.19 87 HIS A N 1
ATOM 733 C CA . HIS A 1 87 ? 42.455 -4.780 -5.695 1.00 45.19 87 HIS A CA 1
ATOM 734 C C . HIS A 1 87 ? 41.352 -5.720 -5.193 1.00 45.19 87 HIS A C 1
ATOM 736 O O . HIS A 1 87 ? 40.366 -5.315 -4.582 1.00 45.19 87 HIS A O 1
ATOM 742 N N . PHE A 1 88 ? 41.532 -7.011 -5.476 1.00 49.00 88 PHE A N 1
ATOM 743 C CA . PHE A 1 88 ? 40.720 -8.096 -4.937 1.00 49.00 88 PHE A CA 1
ATOM 744 C C . PHE A 1 88 ? 40.772 -8.090 -3.405 1.00 49.00 88 PHE A C 1
ATOM 746 O O . PHE A 1 88 ? 41.811 -8.391 -2.822 1.00 49.00 88 PHE A O 1
ATOM 753 N N . VAL A 1 89 ? 39.621 -7.899 -2.763 1.00 41.53 89 VAL A N 1
ATOM 754 C CA . VAL A 1 89 ? 39.310 -8.579 -1.504 1.00 41.53 89 VAL A CA 1
ATOM 755 C C . VAL A 1 89 ? 37.943 -9.230 -1.675 1.00 41.53 89 VAL A C 1
ATOM 757 O O . VAL A 1 89 ? 36.902 -8.591 -1.569 1.00 41.53 89 VAL A O 1
ATOM 760 N N . LYS A 1 90 ? 37.952 -10.538 -1.957 1.00 45.97 90 LYS A N 1
ATOM 761 C CA . LYS A 1 90 ? 36.795 -11.393 -1.682 1.00 45.97 90 LYS A CA 1
ATOM 762 C C . LYS A 1 90 ? 36.557 -11.338 -0.173 1.00 45.97 90 LYS A C 1
ATOM 764 O O . LYS A 1 90 ? 37.295 -11.980 0.570 1.00 45.97 90 LYS A O 1
ATOM 769 N N . MET A 1 91 ? 35.528 -10.628 0.275 1.00 39.47 91 MET A N 1
ATOM 770 C CA . MET A 1 91 ? 34.880 -10.963 1.539 1.00 39.47 91 MET A CA 1
ATOM 771 C C . MET A 1 91 ? 33.592 -11.706 1.216 1.00 39.47 91 MET A C 1
ATOM 773 O O . MET A 1 91 ? 32.739 -11.225 0.475 1.00 39.47 91 MET A O 1
ATOM 777 N N . LYS A 1 92 ? 33.533 -12.942 1.712 1.00 46.97 92 LYS A N 1
ATOM 778 C CA . LYS A 1 92 ? 32.322 -13.751 1.771 1.00 46.97 92 LYS A CA 1
ATOM 779 C C . LYS A 1 92 ? 31.262 -13.026 2.605 1.00 46.97 92 LYS A C 1
ATOM 781 O O . LYS A 1 92 ? 31.603 -12.441 3.628 1.00 46.97 92 LYS A O 1
ATOM 786 N N . ALA A 1 93 ? 30.015 -13.151 2.181 1.00 38.88 93 ALA A N 1
ATOM 787 C CA . ALA A 1 93 ? 28.820 -13.156 3.021 1.00 38.88 93 ALA A CA 1
ATOM 788 C C . ALA A 1 93 ? 27.799 -13.968 2.201 1.00 38.88 93 ALA A C 1
ATOM 790 O O . ALA A 1 93 ? 27.440 -13.540 1.106 1.00 38.88 93 ALA A O 1
ATOM 791 N N . ASP A 1 94 ? 27.725 -15.284 2.399 1.00 41.44 94 ASP A N 1
ATOM 792 C CA . ASP A 1 94 ? 26.907 -15.992 3.403 1.00 41.44 94 ASP A CA 1
ATOM 793 C C . ASP A 1 94 ? 25.435 -16.096 2.953 1.00 41.44 94 ASP A C 1
ATOM 795 O O . ASP A 1 94 ? 24.919 -15.184 2.313 1.00 41.44 94 ASP A O 1
ATOM 799 N N . GLU A 1 95 ? 24.867 -17.281 3.212 1.00 36.06 95 GLU A N 1
ATOM 800 C CA . GLU A 1 95 ? 23.529 -17.819 2.873 1.00 36.06 95 GLU A CA 1
ATOM 801 C C . GLU A 1 95 ? 22.359 -16.832 2.740 1.00 36.06 95 GLU A C 1
ATOM 803 O O . GLU A 1 95 ? 22.183 -15.952 3.613 1.00 36.06 95 GLU A O 1
#

Organism: NCBI:txid1798183

Secondary structure (DSSP, 8-state):
----HHHHHHHHHIIIIIIHHHHHH---SSHHHHHHHHHHHHHHHHHT----STTTTT--HHHHHHHHHHHHHHT-HHHHHTTS-----------

Foldseek 3Di:
DPDCVVVVVVVVCCVPPPVVVDVVPDDDPDPVVSVVSSVVVVCCQQPPDFDPPPPRVRPGVVVVVVVCPVVCVVVPVVNVPPPPDDDDDDDDDDD